Protein AF-A0A2D4GDI4-F1 (afdb_monomer)

Solvent-accessible surface area (backbone atoms only — not comparable to full-atom values): 7388 Å² total; per-residue (Å²): 108,78,66,35,62,77,68,78,49,64,91,80,62,85,74,86,57,44,77,59,93,90,39,84,45,68,81,76,89,74,90,74,83,74,63,72,42,84,45,78,48,64,46,98,86,67,49,60,30,38,36,30,44,42,64,59,98,88,51,74,49,48,44,35,42,43,61,57,97,64,23,46,27,40,38,42,84,88,48,96,62,70,40,49,44,51,60,53,40,38,75,73,68,50,72,49,68,69,58,55,42,60,74,75,37,83,49,69,72,54,42,62,54,48,49,65,34,76,113

Nearest PDB structures (foldseek):
  8iue-assembly1_B  TM=9.648E-01  e=4.049E-15  Homo sapiens
  7a6h-assembly1_B  TM=9.773E-01  e=2.387E-14  Homo sapiens
  7fjj-assembly1_B  TM=9.725E-01  e=1.681E-13  Homo sapiens
  7du2-assembly1_B  TM=8.810E-01  e=8.803E-13  Homo sapiens
  7z31-assembly1_B  TM=9.502E-01  e=1.192E-10  Saccharomyces cerevisiae S288C

Secondary structure (DSSP, 8-state):
-HHHHHHT--TT-----EEETTEEE--PPPP-PPTT-EEEEE-TTS-EEEEEEEE-SS-EEEEEEEEETTEEEEEETT-SSPEEHHHHHHHTT---HHHHHHHH--SHHHHHHHGGGT-

Radius of gyration: 25.49 Å; Cα contacts (8 Å, |Δi|>4): 144; chains: 1; bounding box: 54×31×73 Å

pLDDT: mean 92.84, std 4.65, range [68.94, 98.0]

Sequence (119 aa):
PAEFAKLNECPLDPGGYFIVKGVEKVILIQEQLSKNRIIVEADRKGTVGASVTSSTHEKKSRTNITVKQGRFYLKHNTLSEDIPIAIIFKAMGVESDQEIVQMIGTEEHVMAAFGPSLE

Structure (mmCIF, N/CA/C/O backbone):
data_AF-A0A2D4GDI4-F1
#
_entry.id   AF-A0A2D4GDI4-F1
#
loop_
_atom_site.group_PDB
_atom_site.id
_atom_site.type_symbol
_atom_site.label_atom_id
_atom_site.label_alt_id
_atom_site.label_comp_id
_atom_site.label_asym_id
_atom_site.label_entity_id
_atom_site.label_seq_id
_atom_site.pdbx_PDB_ins_code
_atom_site.Cartn_x
_atom_site.Cartn_y
_atom_site.Cartn_z
_atom_site.occupancy
_atom_site.B_iso_or_equiv
_atom_site.auth_seq_id
_atom_site.auth_comp_id
_atom_site.auth_asym_id
_atom_site.auth_atom_id
_atom_site.pdbx_PDB_model_num
ATOM 1 N N . PRO A 1 1 ? 14.836 8.413 -47.459 1.00 68.94 1 PRO A N 1
ATOM 2 C CA . PRO A 1 1 ? 15.490 7.184 -47.991 1.00 68.94 1 PRO A CA 1
ATOM 3 C C . PRO A 1 1 ? 16.967 7.369 -48.378 1.00 68.94 1 PRO A C 1
ATOM 5 O O . PRO A 1 1 ? 17.784 6.544 -47.994 1.00 68.94 1 PRO A O 1
ATOM 8 N N . ALA A 1 2 ? 17.320 8.441 -49.103 1.00 81.75 2 ALA A N 1
ATOM 9 C CA . ALA A 1 2 ? 18.697 8.672 -49.566 1.00 81.75 2 ALA A CA 1
ATOM 10 C C . ALA A 1 2 ? 19.726 8.874 -48.432 1.00 81.75 2 ALA A C 1
ATOM 12 O O . ALA A 1 2 ? 20.901 8.570 -48.607 1.00 81.75 2 ALA A O 1
ATOM 13 N N . GLU A 1 3 ? 19.296 9.362 -47.268 1.00 86.62 3 GLU A N 1
ATOM 14 C CA . GLU A 1 3 ? 20.163 9.528 -46.093 1.00 86.62 3 GLU A CA 1
ATOM 15 C C . GLU A 1 3 ? 20.434 8.202 -45.365 1.00 86.62 3 GLU A C 1
ATOM 17 O O . GLU A 1 3 ? 21.578 7.940 -45.013 1.00 86.62 3 GLU A O 1
ATOM 22 N N . PHE A 1 4 ? 19.437 7.314 -45.252 1.00 84.44 4 PHE A N 1
ATOM 23 C CA . PHE A 1 4 ? 19.594 5.962 -44.685 1.00 84.44 4 PHE A CA 1
ATOM 24 C C . PHE A 1 4 ? 20.605 5.110 -45.460 1.00 84.44 4 PHE A C 1
ATOM 26 O O . PHE A 1 4 ? 21.385 4.368 -44.869 1.00 84.44 4 PHE A O 1
ATOM 33 N N . ALA A 1 5 ? 20.664 5.292 -46.782 1.00 86.69 5 ALA A N 1
ATOM 34 C CA . ALA A 1 5 ? 21.662 4.641 -47.624 1.00 86.69 5 ALA A CA 1
ATOM 35 C C . ALA A 1 5 ? 23.105 5.048 -47.264 1.00 86.69 5 ALA A C 1
ATOM 37 O O . ALA A 1 5 ? 24.010 4.232 -47.391 1.00 86.69 5 ALA A O 1
ATOM 38 N N . LYS A 1 6 ? 23.334 6.280 -46.777 1.00 94.88 6 LYS A N 1
ATOM 39 C CA . LYS A 1 6 ? 24.661 6.718 -46.300 1.00 94.88 6 LYS A CA 1
ATOM 40 C C . LYS A 1 6 ? 25.036 6.089 -44.956 1.00 94.88 6 LYS A C 1
ATOM 42 O O . LYS A 1 6 ? 26.217 6.019 -44.633 1.00 94.88 6 LYS A O 1
ATOM 47 N N . LEU A 1 7 ? 24.037 5.666 -44.186 1.00 91.62 7 LEU A N 1
ATOM 48 C CA . LEU A 1 7 ? 24.180 5.089 -42.850 1.00 91.62 7 LEU A CA 1
ATOM 49 C C . LEU A 1 7 ? 24.125 3.553 -42.855 1.00 91.62 7 LEU A C 1
ATOM 51 O O . LEU A 1 7 ? 24.320 2.943 -41.812 1.00 91.62 7 LEU A O 1
ATOM 55 N N . ASN A 1 8 ? 23.912 2.927 -44.020 1.00 92.69 8 ASN A N 1
ATOM 56 C CA . ASN A 1 8 ? 23.677 1.485 -44.169 1.00 92.69 8 ASN A CA 1
ATOM 57 C C . ASN A 1 8 ? 22.489 0.961 -43.340 1.00 92.69 8 ASN A C 1
ATOM 59 O O . ASN A 1 8 ? 22.497 -0.187 -42.904 1.00 92.69 8 ASN A O 1
ATOM 63 N N . GLU A 1 9 ? 21.460 1.787 -43.149 1.00 93.12 9 GLU A N 1
ATOM 64 C CA . GLU A 1 9 ? 20.250 1.423 -42.405 1.00 93.12 9 GLU A CA 1
ATOM 65 C C . GLU A 1 9 ? 19.051 1.205 -43.33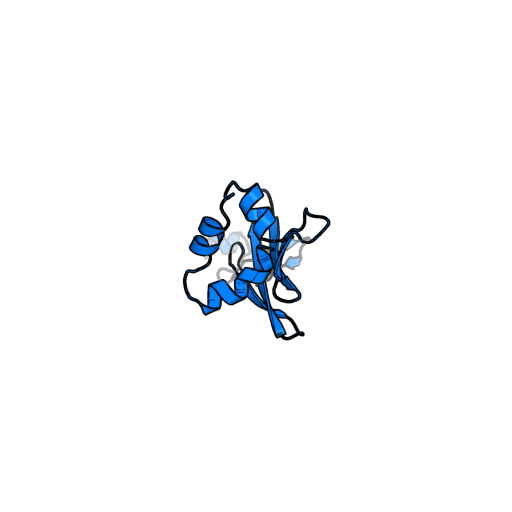9 1.00 93.12 9 GLU A C 1
ATOM 67 O O . GLU A 1 9 ? 18.948 1.797 -44.419 1.00 93.12 9 GLU A O 1
ATOM 72 N N . CYS A 1 10 ? 18.119 0.344 -42.924 1.00 91.81 10 CYS A N 1
ATOM 73 C CA . CYS A 1 10 ? 16.885 0.084 -43.660 1.00 91.81 10 CYS A CA 1
ATOM 74 C C . CYS A 1 10 ? 15.792 1.087 -43.238 1.00 91.81 10 CYS A C 1
ATOM 76 O O . CYS A 1 10 ? 15.439 1.124 -42.063 1.00 91.81 10 CYS A O 1
ATOM 78 N N . PRO A 1 11 ? 15.163 1.840 -44.166 1.00 93.25 11 PRO A N 1
ATOM 79 C CA . PRO A 1 11 ? 14.065 2.755 -43.823 1.00 93.25 11 PRO A CA 1
ATOM 80 C C . PRO A 1 11 ? 12.809 2.083 -43.241 1.00 93.25 11 PRO A C 1
ATOM 82 O O . PRO A 1 11 ? 11.914 2.784 -42.779 1.00 93.25 11 PRO A O 1
ATOM 85 N N . LEU A 1 12 ? 12.703 0.754 -43.346 1.00 94.06 12 LEU A N 1
ATOM 86 C CA . LEU A 1 12 ? 11.580 -0.048 -42.849 1.00 94.06 12 LEU A CA 1
ATOM 87 C C . LEU A 1 12 ? 11.900 -0.762 -41.529 1.00 94.06 12 LEU A C 1
ATOM 89 O O . LEU A 1 12 ? 11.071 -1.531 -41.046 1.00 94.06 12 LEU A O 1
ATOM 93 N N . ASP A 1 13 ? 13.098 -0.560 -40.979 1.00 94.81 13 ASP A N 1
ATOM 94 C CA . ASP A 1 13 ? 13.463 -1.125 -39.688 1.00 94.81 13 ASP A CA 1
ATOM 95 C C . ASP A 1 13 ? 12.569 -0.525 -38.585 1.00 94.81 13 ASP A C 1
ATOM 97 O O . ASP A 1 13 ? 12.491 0.702 -38.467 1.00 94.81 13 ASP A O 1
ATOM 101 N N . PRO A 1 14 ? 11.859 -1.347 -37.789 1.00 94.19 14 PRO A N 1
ATOM 102 C CA . PRO A 1 14 ? 11.027 -0.846 -36.699 1.00 94.19 14 PRO A CA 1
ATOM 103 C C . PRO A 1 14 ? 11.830 -0.166 -35.578 1.00 94.19 14 PRO A C 1
ATOM 105 O O . PRO A 1 14 ? 11.256 0.622 -34.821 1.00 94.19 14 PRO A O 1
ATOM 108 N N . GLY A 1 15 ? 13.126 -0.468 -35.436 1.00 94.25 15 GLY A N 1
ATOM 109 C CA . GLY A 1 15 ? 13.944 -0.002 -34.321 1.00 94.25 15 GLY A CA 1
ATOM 110 C C . GLY A 1 15 ? 13.435 -0.498 -32.958 1.00 94.25 15 GLY A C 1
ATOM 111 O O . GLY A 1 15 ? 12.800 -1.546 -32.839 1.00 94.25 15 GLY A O 1
ATOM 112 N N . GLY A 1 16 ? 13.725 0.251 -31.889 1.00 94.88 16 GLY A N 1
ATOM 113 C CA . GLY A 1 16 ?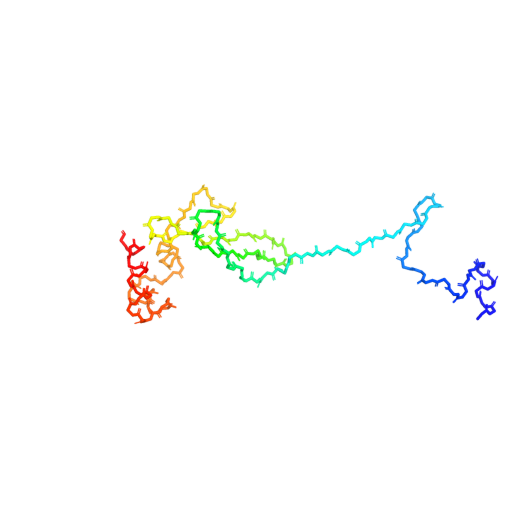 13.250 -0.072 -30.530 1.00 94.88 16 GLY A CA 1
ATOM 114 C C . GLY A 1 16 ? 14.066 -1.142 -29.790 1.00 94.88 16 GLY A C 1
ATOM 115 O O . GLY A 1 16 ? 13.632 -1.663 -28.761 1.00 94.88 16 GLY A O 1
ATOM 116 N N . TYR A 1 17 ? 15.261 -1.451 -30.285 1.00 97.31 17 TYR A N 1
ATOM 117 C CA . TYR A 1 17 ? 16.220 -2.365 -29.675 1.00 97.31 17 TYR A CA 1
ATOM 118 C C . TYR A 1 17 ? 17.565 -1.671 -29.431 1.00 97.31 17 TYR A C 1
ATOM 120 O O . TYR A 1 17 ? 17.860 -0.607 -29.969 1.00 97.31 17 TYR A O 1
ATOM 128 N N . PHE A 1 18 ? 18.395 -2.284 -28.596 1.00 98.00 18 PHE A N 1
ATOM 129 C CA . PHE A 1 18 ? 19.750 -1.842 -28.290 1.00 98.00 18 PHE A CA 1
ATOM 130 C C . PHE A 1 18 ? 20.766 -2.732 -28.994 1.00 98.00 18 PHE A C 1
ATOM 132 O O . PHE A 1 18 ? 20.582 -3.944 -29.050 1.00 98.00 18 PHE A O 1
ATOM 139 N N . ILE A 1 19 ? 21.891 -2.170 -29.432 1.00 97.25 19 ILE A N 1
ATOM 140 C CA . ILE A 1 19 ? 23.045 -2.957 -29.880 1.00 97.25 19 ILE A CA 1
ATOM 141 C C . ILE A 1 19 ? 23.998 -3.122 -28.694 1.00 97.25 19 ILE A C 1
ATOM 143 O O . ILE A 1 19 ? 24.665 -2.180 -28.270 1.00 97.25 19 ILE A O 1
ATOM 147 N N . VAL A 1 20 ? 24.082 -4.332 -28.141 1.00 97.31 20 VAL A N 1
ATOM 148 C CA . VAL A 1 20 ? 24.965 -4.661 -27.014 1.00 97.31 20 VAL A CA 1
ATOM 149 C C . VAL A 1 20 ? 26.012 -5.660 -27.484 1.00 97.31 20 VAL A C 1
ATOM 151 O O . VAL A 1 20 ? 25.706 -6.832 -27.690 1.00 97.31 20 VAL A O 1
ATOM 154 N N . LYS A 1 21 ? 27.264 -5.202 -27.624 1.00 96.56 21 LYS A N 1
ATOM 155 C CA . LYS A 1 21 ? 28.398 -6.013 -28.116 1.00 96.56 21 LYS A CA 1
ATOM 156 C C . LYS A 1 21 ? 28.126 -6.662 -29.486 1.00 96.56 21 LYS A C 1
ATOM 158 O O . LYS A 1 21 ? 28.422 -7.834 -29.684 1.00 96.56 21 LYS A O 1
ATOM 163 N N . GLY A 1 22 ? 27.538 -5.905 -30.413 1.00 96.00 22 GLY A N 1
ATOM 164 C CA . GLY A 1 22 ? 27.228 -6.386 -31.765 1.00 96.00 22 GLY A CA 1
ATOM 165 C C . GLY A 1 22 ? 26.000 -7.296 -31.860 1.00 96.00 22 GLY A C 1
ATOM 166 O O . GLY A 1 22 ? 25.764 -7.869 -32.915 1.00 96.00 22 GLY A O 1
ATOM 167 N N . VAL A 1 23 ? 25.221 -7.432 -30.781 1.00 96.81 23 VAL A N 1
ATOM 168 C CA . VAL A 1 23 ? 23.967 -8.195 -30.767 1.00 96.81 23 VAL A CA 1
ATOM 169 C C . VAL A 1 23 ? 22.805 -7.259 -30.468 1.00 96.81 23 VAL A C 1
ATOM 171 O O . VAL A 1 23 ? 22.850 -6.507 -29.492 1.00 96.81 23 VAL A O 1
ATOM 174 N N . GLU A 1 24 ? 21.759 -7.335 -31.281 1.00 97.00 24 GLU A N 1
ATOM 175 C CA . GLU A 1 24 ? 20.516 -6.592 -31.086 1.00 97.00 24 GLU A CA 1
ATOM 176 C C . GLU A 1 24 ? 19.700 -7.202 -29.938 1.00 97.00 24 GLU A C 1
ATOM 178 O O . GLU A 1 24 ? 19.504 -8.416 -29.855 1.00 97.00 24 GLU A O 1
ATOM 183 N N . LYS A 1 25 ? 19.258 -6.362 -29.000 1.00 97.06 25 LYS A N 1
ATOM 184 C CA . LYS A 1 25 ? 18.528 -6.762 -27.795 1.00 97.06 25 LYS A CA 1
ATOM 185 C C . LYS A 1 25 ? 17.346 -5.842 -27.541 1.00 97.06 25 LYS A C 1
ATOM 187 O O . LYS A 1 25 ? 17.513 -4.637 -27.384 1.00 97.06 25 LYS A O 1
ATOM 192 N N . VAL A 1 26 ? 16.165 -6.429 -27.405 1.00 97.38 26 VAL A N 1
ATOM 193 C CA . VAL A 1 26 ? 14.931 -5.722 -27.040 1.00 97.38 26 VAL A CA 1
ATOM 194 C C . VAL A 1 26 ? 14.658 -5.918 -25.548 1.00 97.38 26 VAL A C 1
ATOM 196 O O . VAL A 1 26 ? 14.783 -7.030 -25.033 1.00 97.38 26 VAL A O 1
ATOM 199 N N . ILE A 1 27 ? 14.256 -4.854 -24.848 1.00 96.50 27 ILE A N 1
ATOM 200 C CA . ILE A 1 27 ? 13.688 -4.974 -23.499 1.00 96.50 27 ILE A CA 1
ATOM 201 C C . ILE A 1 27 ? 12.196 -5.260 -23.650 1.00 96.50 27 ILE A C 1
ATOM 203 O O . ILE A 1 27 ? 11.448 -4.429 -24.158 1.00 96.50 27 ILE A O 1
ATOM 207 N N . LEU A 1 28 ? 11.761 -6.438 -23.203 1.00 96.56 28 LEU A N 1
ATOM 208 C CA . LEU A 1 28 ? 10.348 -6.801 -23.232 1.00 96.56 28 LEU A CA 1
ATOM 209 C C . LEU A 1 28 ? 9.557 -5.962 -22.228 1.00 96.56 28 LEU A C 1
ATOM 211 O O . LEU A 1 28 ? 9.966 -5.816 -21.072 1.00 96.56 28 LEU A O 1
ATOM 215 N N . ILE A 1 29 ? 8.398 -5.472 -22.664 1.00 95.81 29 ILE A N 1
ATOM 216 C CA . ILE A 1 29 ? 7.442 -4.784 -21.797 1.00 95.81 29 ILE A CA 1
ATOM 217 C C . ILE A 1 29 ? 7.004 -5.760 -20.703 1.00 95.81 29 ILE A C 1
ATOM 219 O O . ILE A 1 29 ? 6.551 -6.867 -20.987 1.00 95.81 29 ILE A O 1
ATOM 223 N N . GLN A 1 30 ? 7.169 -5.345 -19.450 1.00 94.38 30 GLN A N 1
ATOM 224 C CA . GLN A 1 30 ? 6.763 -6.121 -18.284 1.00 94.38 30 GLN A CA 1
ATOM 225 C C . GLN A 1 30 ? 5.463 -5.551 -17.730 1.00 94.38 30 GLN A C 1
ATOM 227 O O . GLN A 1 30 ? 5.393 -4.361 -17.413 1.00 94.38 30 GLN A O 1
ATOM 232 N N . GLU A 1 31 ? 4.458 -6.403 -17.564 1.00 92.25 31 GLU A N 1
ATOM 233 C CA . GLU A 1 31 ? 3.265 -6.041 -16.810 1.00 92.25 31 GLU A CA 1
ATOM 234 C C . GLU A 1 31 ? 3.624 -5.886 -15.326 1.00 92.25 31 GLU A C 1
ATOM 236 O O . GLU A 1 31 ? 4.343 -6.703 -14.746 1.00 92.25 31 GLU A O 1
ATOM 241 N N . GLN A 1 32 ? 3.145 -4.813 -14.699 1.00 87.56 32 GLN A N 1
ATOM 242 C CA . GLN A 1 32 ? 3.355 -4.562 -13.277 1.00 87.56 32 GLN A CA 1
ATOM 243 C C . GLN A 1 32 ? 2.040 -4.205 -12.600 1.00 87.56 32 GLN A C 1
ATOM 245 O O . GLN A 1 32 ? 1.186 -3.527 -13.169 1.00 87.56 32 GLN A O 1
ATOM 250 N N . LEU A 1 33 ? 1.914 -4.605 -11.333 1.00 84.25 33 LEU A N 1
ATOM 251 C CA . LEU A 1 33 ? 0.798 -4.178 -10.501 1.00 84.25 33 LEU A CA 1
ATOM 252 C C . LEU A 1 33 ? 0.798 -2.656 -10.343 1.00 84.25 33 LEU A C 1
ATOM 254 O O . LEU A 1 33 ? 1.830 -2.035 -10.068 1.00 84.25 33 LEU A O 1
ATOM 258 N N . SER A 1 34 ? -0.397 -2.079 -10.456 1.00 87.12 34 SER A N 1
ATOM 259 C CA . SER A 1 34 ? -0.630 -0.665 -10.186 1.00 87.12 34 SER A CA 1
ATOM 260 C C . SER A 1 34 ? -0.192 -0.315 -8.759 1.00 87.12 34 SER A C 1
ATOM 262 O O . SER A 1 34 ? -0.602 -0.948 -7.783 1.00 87.12 34 SER A O 1
ATOM 264 N N . LYS A 1 35 ? 0.685 0.686 -8.659 1.00 90.38 35 LYS A N 1
ATOM 265 C CA . LYS A 1 35 ? 1.139 1.276 -7.395 1.00 90.38 35 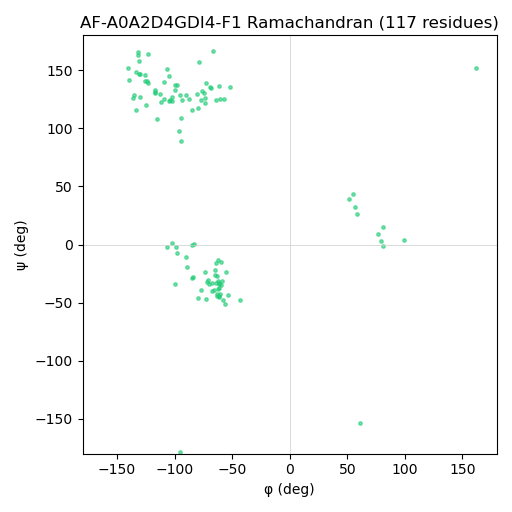LYS A CA 1
ATOM 266 C C . LYS A 1 35 ? 0.061 2.229 -6.876 1.00 90.38 35 LYS A C 1
ATOM 268 O O . LYS A 1 35 ? -0.716 2.755 -7.665 1.00 90.38 35 LYS A O 1
ATOM 273 N N . ASN A 1 36 ? 0.047 2.489 -5.569 1.00 93.12 36 ASN A N 1
ATOM 274 C CA . ASN A 1 36 ? -0.873 3.449 -4.935 1.00 93.12 36 ASN A CA 1
ATOM 275 C C . ASN A 1 36 ? -2.364 3.126 -5.156 1.00 93.12 36 ASN A C 1
ATOM 277 O O . ASN A 1 36 ? -3.209 4.016 -5.121 1.00 93.12 36 ASN A O 1
ATOM 281 N N . ARG A 1 37 ? -2.691 1.848 -5.376 1.00 94.50 37 ARG A N 1
ATOM 282 C CA . ARG A 1 37 ? -4.062 1.352 -5.503 1.00 94.50 37 ARG A CA 1
ATOM 283 C C . ARG A 1 37 ? -4.353 0.375 -4.375 1.00 94.50 37 ARG A C 1
ATOM 285 O O . ARG A 1 37 ? -3.547 -0.520 -4.122 1.00 94.50 37 ARG A O 1
ATOM 292 N N . ILE A 1 38 ? -5.502 0.546 -3.727 1.00 95.44 38 ILE A N 1
ATOM 293 C CA . ILE A 1 38 ? -5.993 -0.399 -2.724 1.00 95.44 38 ILE A CA 1
ATOM 294 C C . ILE A 1 38 ? -6.485 -1.650 -3.453 1.00 95.44 38 ILE A C 1
ATOM 296 O O . ILE A 1 38 ? -7.292 -1.571 -4.381 1.00 95.44 38 ILE A O 1
ATOM 300 N N . ILE A 1 39 ? -5.966 -2.802 -3.047 1.00 94.88 39 ILE A N 1
ATOM 301 C CA . ILE A 1 39 ? -6.359 -4.118 -3.540 1.00 94.88 39 ILE A CA 1
ATOM 302 C C . ILE A 1 39 ? -7.051 -4.832 -2.389 1.00 94.88 39 ILE A C 1
ATOM 304 O O . ILE A 1 39 ? -6.462 -4.990 -1.323 1.00 94.88 39 ILE A O 1
ATOM 308 N N . VAL A 1 40 ? -8.293 -5.251 -2.612 1.00 95.38 40 VAL A N 1
ATOM 309 C CA . VAL A 1 40 ? -9.056 -6.067 -1.667 1.00 95.38 40 VAL A CA 1
ATOM 310 C C . VAL A 1 40 ? -9.075 -7.490 -2.202 1.00 95.38 40 VAL A C 1
ATOM 312 O O . VAL A 1 40 ? -9.479 -7.717 -3.342 1.00 95.38 40 VAL A O 1
ATOM 315 N N . GLU A 1 41 ? -8.604 -8.433 -1.398 1.00 93.19 41 GLU A N 1
ATOM 316 C CA . GLU A 1 41 ? -8.494 -9.841 -1.768 1.00 93.19 41 GLU A CA 1
ATOM 317 C C . GLU A 1 41 ? -8.885 -10.740 -0.595 1.00 93.19 41 GLU A C 1
ATOM 319 O O . GLU A 1 41 ? -8.752 -10.363 0.569 1.00 93.19 41 GLU A O 1
ATOM 324 N N . ALA A 1 42 ? -9.381 -11.937 -0.900 1.00 92.12 42 ALA A N 1
ATOM 325 C CA . ALA A 1 42 ? -9.613 -12.970 0.100 1.00 92.12 42 ALA A CA 1
ATOM 326 C C . ALA A 1 42 ? -8.401 -13.907 0.141 1.00 92.12 42 ALA A C 1
ATOM 328 O O . ALA A 1 42 ? -7.973 -14.426 -0.891 1.00 92.12 42 ALA A O 1
ATOM 329 N N . ASP A 1 43 ? -7.855 -14.140 1.334 1.00 84.44 43 ASP A N 1
ATOM 330 C CA . ASP A 1 43 ? -6.832 -15.162 1.540 1.00 84.44 43 ASP A CA 1
ATOM 331 C C . ASP A 1 43 ? -7.426 -16.565 1.317 1.00 84.44 43 ASP A C 1
ATOM 333 O O . ASP A 1 43 ? -8.642 -16.769 1.323 1.00 84.44 43 ASP A O 1
ATOM 337 N N . ARG A 1 44 ? -6.572 -17.582 1.193 1.00 84.81 44 ARG A N 1
ATOM 338 C CA . ARG A 1 44 ? -6.961 -18.995 1.037 1.00 84.81 44 ARG A CA 1
ATOM 339 C C . ARG A 1 44 ? -7.875 -19.505 2.151 1.00 84.81 44 ARG A C 1
ATOM 341 O O . ARG A 1 44 ? -8.593 -20.477 1.952 1.00 84.81 44 ARG A O 1
ATOM 348 N N . LYS A 1 45 ? -7.837 -18.864 3.321 1.00 84.44 45 LYS A N 1
ATOM 349 C CA . LYS A 1 45 ? -8.705 -19.157 4.472 1.00 84.44 45 LYS A CA 1
ATOM 350 C C . LYS A 1 45 ? -10.083 -18.484 4.385 1.00 84.44 45 LYS A C 1
ATOM 352 O O . LYS A 1 45 ? -10.871 -18.618 5.312 1.00 84.44 45 LYS A O 1
ATOM 357 N N . GLY A 1 46 ? -10.363 -17.740 3.314 1.00 82.25 46 GLY A N 1
ATOM 358 C CA . GLY A 1 46 ? -11.595 -16.971 3.119 1.00 82.25 46 GLY A CA 1
ATOM 359 C C . GLY A 1 46 ? -11.616 -15.623 3.843 1.00 82.25 46 GLY A C 1
ATOM 360 O O . GLY A 1 46 ? -12.580 -14.876 3.719 1.00 82.25 46 GLY A O 1
ATOM 361 N N . THR A 1 47 ? -10.564 -15.284 4.592 1.00 87.19 47 THR A N 1
ATOM 362 C CA . THR A 1 47 ? -10.454 -13.991 5.271 1.00 87.19 47 THR A CA 1
ATOM 363 C C . THR A 1 47 ? -10.158 -12.890 4.260 1.00 87.19 47 THR A C 1
ATOM 365 O O . THR A 1 47 ? -9.137 -12.937 3.577 1.00 87.19 47 THR A O 1
ATOM 368 N N . VAL A 1 48 ? -11.028 -11.885 4.191 1.00 90.81 48 VAL A N 1
ATOM 369 C CA . VAL A 1 48 ? -10.818 -10.703 3.348 1.00 90.81 48 VAL A CA 1
ATOM 370 C C . VAL A 1 48 ? -9.792 -9.778 4.001 1.00 90.81 48 VAL A C 1
ATOM 372 O O . VAL A 1 48 ? -9.874 -9.478 5.193 1.00 90.81 48 VAL A O 1
ATOM 375 N N . GLY A 1 49 ? -8.819 -9.336 3.214 1.00 93.44 49 GLY A N 1
ATOM 376 C CA . GLY A 1 49 ? -7.824 -8.344 3.589 1.00 93.44 49 GLY A CA 1
ATOM 377 C C . GLY A 1 49 ? -7.698 -7.265 2.522 1.00 93.44 49 GLY A C 1
ATOM 378 O O . GLY A 1 49 ? -8.171 -7.409 1.393 1.00 93.44 49 GLY A O 1
ATOM 379 N N . ALA A 1 50 ? -7.041 -6.171 2.888 1.00 95.69 50 ALA A N 1
ATOM 380 C CA . ALA A 1 50 ? -6.718 -5.097 1.961 1.00 95.69 50 ALA A CA 1
ATOM 381 C C . ALA A 1 50 ? -5.213 -4.849 1.965 1.00 95.69 50 ALA A C 1
ATOM 383 O O . ALA A 1 50 ? -4.574 -4.875 3.016 1.00 95.69 50 ALA A O 1
ATOM 384 N N . SER A 1 51 ? -4.631 -4.584 0.803 1.00 94.62 51 SER A N 1
ATOM 385 C CA . SER A 1 51 ? -3.229 -4.200 0.690 1.00 94.62 51 SER A CA 1
ATOM 386 C C . SER A 1 51 ? -3.052 -3.008 -0.232 1.00 94.62 51 SER A C 1
ATOM 388 O O . SER A 1 51 ? -3.790 -2.803 -1.197 1.00 94.62 51 SER A O 1
ATOM 390 N N . VAL A 1 52 ? -2.041 -2.203 0.068 1.00 95.38 52 VAL A N 1
ATOM 391 C CA . VAL A 1 52 ? -1.588 -1.127 -0.804 1.00 95.38 52 VAL A CA 1
ATOM 392 C C . VAL A 1 52 ? -0.070 -1.156 -0.870 1.00 95.38 52 VAL A C 1
ATOM 394 O O . VAL A 1 52 ? 0.632 -1.211 0.141 1.00 95.38 52 VAL A O 1
ATOM 397 N N . THR A 1 53 ? 0.454 -1.160 -2.095 1.00 94.00 53 THR A N 1
ATOM 398 C CA . THR A 1 53 ? 1.879 -0.926 -2.333 1.00 94.00 53 THR A CA 1
ATOM 399 C C . THR A 1 53 ? 2.061 0.544 -2.680 1.00 94.00 53 THR A C 1
ATOM 401 O O . THR A 1 53 ? 1.850 0.952 -3.826 1.00 94.00 53 THR A O 1
ATOM 404 N N . SER A 1 54 ? 2.432 1.324 -1.671 1.00 93.38 54 SER A N 1
ATOM 405 C CA . SER A 1 54 ? 2.675 2.755 -1.792 1.00 93.38 54 SER A CA 1
ATOM 406 C C . SER A 1 54 ? 4.065 2.992 -2.370 1.00 93.38 54 SER A C 1
ATOM 408 O O . SER A 1 54 ? 5.054 2.424 -1.909 1.00 93.38 54 SER A O 1
ATOM 410 N N . SER A 1 55 ? 4.155 3.815 -3.405 1.00 91.94 55 SER A N 1
ATOM 411 C CA . SER A 1 55 ? 5.407 4.181 -4.055 1.00 91.94 55 SER A CA 1
ATOM 412 C C . SER A 1 55 ? 5.429 5.684 -4.258 1.00 91.94 55 SER A C 1
ATOM 414 O O . SER A 1 55 ? 4.637 6.227 -5.030 1.00 91.94 55 SER A O 1
ATOM 416 N N . THR A 1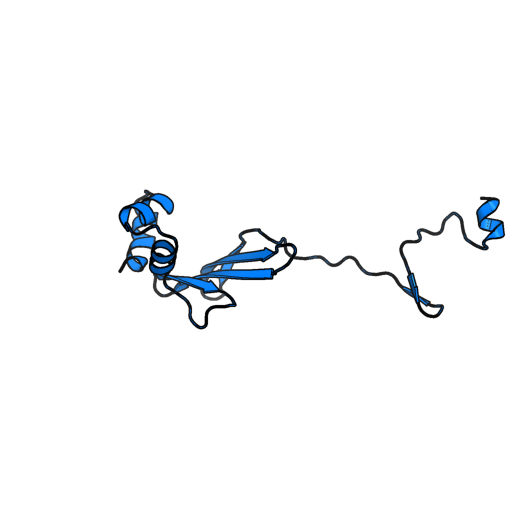 56 ? 6.370 6.33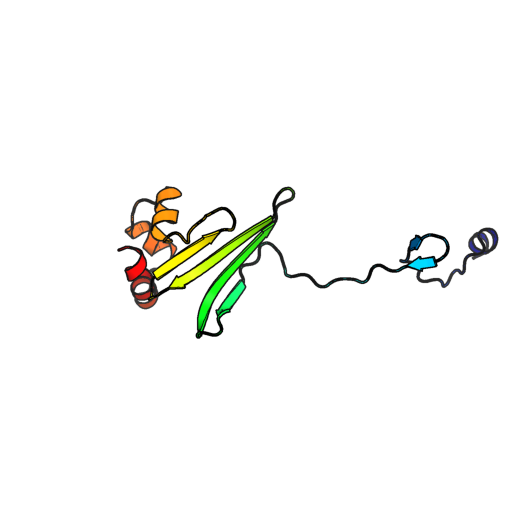3 -3.587 1.00 91.50 56 THR A N 1
ATOM 417 C CA . THR A 1 56 ? 6.798 7.696 -3.891 1.00 91.50 56 THR A CA 1
ATOM 418 C C . THR A 1 56 ? 8.036 7.644 -4.790 1.00 91.50 56 THR A C 1
ATOM 420 O O . THR A 1 56 ? 8.477 6.558 -5.184 1.00 91.50 56 THR A O 1
ATOM 423 N N . HIS A 1 57 ? 8.586 8.809 -5.141 1.00 88.06 57 HIS A N 1
ATOM 424 C CA . HIS A 1 57 ? 9.840 8.902 -5.894 1.00 88.06 57 HIS A CA 1
ATOM 425 C C . HIS A 1 57 ? 11.020 8.270 -5.133 1.00 88.06 57 HIS A C 1
ATOM 427 O O . HIS A 1 57 ? 11.899 7.665 -5.736 1.00 88.06 57 HIS A O 1
ATOM 433 N N . GLU A 1 58 ? 11.012 8.371 -3.802 1.00 89.00 58 GLU A N 1
ATOM 434 C CA . GLU A 1 58 ? 12.139 7.972 -2.953 1.00 89.00 58 GLU A CA 1
ATOM 435 C C . GLU A 1 58 ? 11.961 6.593 -2.320 1.00 89.00 58 GLU A C 1
ATOM 437 O O . GLU A 1 58 ? 12.935 5.871 -2.105 1.00 89.00 58 GLU A O 1
ATOM 442 N N . LYS A 1 59 ? 10.721 6.214 -1.985 1.00 88.19 59 LYS A N 1
ATOM 443 C CA . LYS A 1 59 ? 10.467 5.026 -1.172 1.00 88.19 59 LYS A CA 1
ATOM 444 C C . LYS A 1 59 ? 9.266 4.240 -1.663 1.00 88.19 59 LYS A C 1
ATOM 446 O O . LYS A 1 59 ? 8.224 4.781 -2.025 1.00 88.19 59 LYS A O 1
ATOM 451 N N . LYS A 1 60 ? 9.415 2.921 -1.595 1.00 89.88 60 LYS A N 1
ATOM 452 C CA . LYS A 1 60 ? 8.338 1.956 -1.776 1.00 89.88 60 LYS A CA 1
ATOM 453 C C . LYS A 1 60 ? 8.072 1.256 -0.447 1.00 89.88 60 LYS A C 1
ATOM 455 O O . LYS A 1 60 ? 9.000 0.746 0.180 1.00 89.88 60 LYS A O 1
ATOM 460 N N . SER A 1 61 ? 6.818 1.218 -0.025 1.00 92.31 61 SER A N 1
ATOM 461 C CA . SER A 1 61 ? 6.362 0.469 1.144 1.00 92.31 61 SER A CA 1
ATOM 462 C C . SER A 1 61 ? 5.129 -0.355 0.801 1.00 92.31 61 SER A C 1
ATOM 464 O O . SER A 1 61 ? 4.485 -0.171 -0.235 1.00 92.31 61 SER A O 1
ATOM 466 N N . ARG A 1 62 ? 4.831 -1.326 1.658 1.00 92.19 62 ARG A N 1
ATOM 467 C CA . ARG A 1 62 ? 3.620 -2.130 1.554 1.00 92.19 62 ARG A CA 1
ATOM 468 C C . ARG A 1 62 ? 2.937 -2.141 2.911 1.00 92.19 62 ARG A C 1
ATOM 470 O O . ARG A 1 62 ? 3.566 -2.504 3.906 1.00 92.19 62 ARG A O 1
ATOM 477 N N . THR A 1 63 ? 1.664 -1.776 2.901 1.00 95.50 63 THR A N 1
ATOM 478 C CA . THR A 1 63 ? 0.784 -1.787 4.067 1.00 95.50 63 THR A CA 1
ATOM 479 C C . THR A 1 63 ? -0.341 -2.766 3.802 1.00 95.50 63 THR A C 1
ATOM 481 O O . THR A 1 63 ? -0.967 -2.707 2.742 1.00 95.50 63 THR A O 1
ATOM 484 N N . ASN A 1 64 ? -0.605 -3.645 4.763 1.00 95.31 64 ASN A N 1
ATOM 485 C CA . ASN A 1 64 ? -1.697 -4.602 4.692 1.00 95.31 64 ASN A CA 1
ATOM 486 C C . ASN A 1 64 ? -2.610 -4.429 5.907 1.00 95.31 64 ASN A C 1
ATOM 488 O O . ASN A 1 6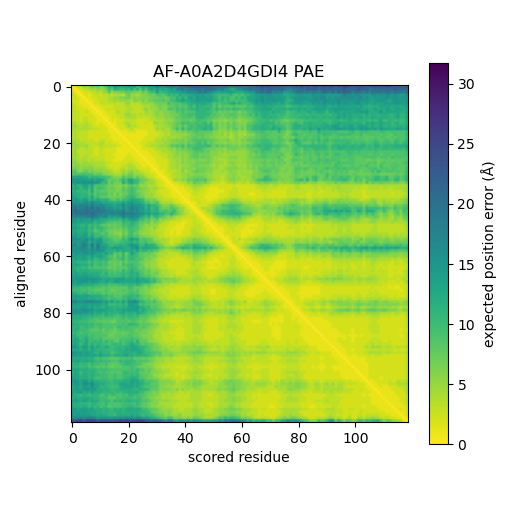4 ? -2.129 -4.292 7.031 1.00 95.31 64 ASN A O 1
ATOM 492 N N . ILE A 1 65 ? -3.915 -4.504 5.678 1.00 95.81 65 ILE A N 1
ATOM 493 C CA . ILE A 1 65 ? -4.941 -4.633 6.705 1.00 95.81 65 ILE A CA 1
ATOM 494 C C . ILE A 1 65 ? -5.422 -6.078 6.693 1.00 95.81 65 ILE A C 1
ATOM 496 O O . ILE A 1 65 ? -5.839 -6.599 5.656 1.00 95.81 65 ILE A O 1
ATOM 500 N N . THR A 1 66 ? -5.339 -6.731 7.848 1.00 93.75 66 THR A N 1
ATOM 501 C CA . THR A 1 66 ? -5.735 -8.132 8.021 1.00 93.75 66 THR A CA 1
ATOM 502 C C . THR A 1 66 ? -6.735 -8.266 9.154 1.00 93.75 66 THR A C 1
ATOM 504 O O . THR A 1 66 ? -6.643 -7.549 10.150 1.00 93.75 66 THR A O 1
ATOM 507 N N . VAL A 1 67 ? -7.669 -9.203 9.008 1.00 92.81 67 VAL A N 1
ATOM 508 C CA . VAL A 1 67 ? -8.637 -9.536 10.052 1.00 92.81 67 VAL A CA 1
ATOM 509 C C . VAL A 1 67 ? -8.202 -10.828 10.732 1.00 92.81 67 VAL A C 1
ATOM 511 O O . VAL A 1 67 ? -8.037 -11.858 10.082 1.00 92.81 67 VAL A O 1
ATOM 514 N N . LYS A 1 68 ? -8.015 -10.798 12.049 1.00 90.31 68 LYS A N 1
ATOM 515 C CA . LYS A 1 68 ? -7.712 -11.981 12.861 1.00 90.31 68 LYS A CA 1
ATOM 516 C C . LYS A 1 68 ? -8.740 -12.069 13.975 1.00 90.31 68 LYS A C 1
ATOM 518 O O . LYS A 1 68 ? -8.846 -11.143 14.765 1.00 90.31 68 LYS A O 1
ATOM 523 N N . GLN A 1 69 ? -9.498 -13.166 14.028 1.00 88.25 69 GLN A N 1
ATOM 524 C CA . GLN A 1 69 ? -10.517 -13.392 15.069 1.00 88.25 69 GLN A CA 1
ATOM 525 C C . GLN A 1 69 ? -11.506 -12.213 15.223 1.00 88.25 69 GLN A C 1
ATOM 527 O O . GLN A 1 69 ? -11.858 -11.834 16.331 1.00 88.25 69 GLN A O 1
ATOM 532 N N . GLY A 1 70 ? -11.921 -11.600 14.106 1.00 88.94 70 GLY A N 1
ATOM 533 C CA . GLY A 1 70 ? -12.836 -10.448 14.113 1.00 88.94 70 GLY A CA 1
ATOM 534 C C . GLY A 1 70 ? -12.188 -9.098 14.447 1.00 88.94 70 GLY A C 1
ATOM 535 O O . GLY A 1 70 ? -12.889 -8.096 14.501 1.00 88.94 70 GLY A O 1
ATOM 536 N N . ARG A 1 71 ? -10.863 -9.046 14.636 1.00 93.56 71 ARG A N 1
ATOM 537 C CA . ARG A 1 71 ? -10.113 -7.819 14.932 1.00 93.56 71 ARG A CA 1
ATOM 538 C C . ARG A 1 71 ? -9.249 -7.374 13.761 1.00 93.56 71 ARG A C 1
ATOM 540 O O . ARG A 1 71 ? -8.609 -8.205 13.110 1.00 93.56 71 ARG A O 1
ATOM 547 N N . PHE A 1 72 ? -9.204 -6.070 13.512 1.00 95.19 72 PHE A N 1
ATOM 548 C CA . PHE A 1 72 ? -8.423 -5.466 12.435 1.00 95.19 72 PHE A CA 1
ATOM 549 C C . PHE A 1 72 ? -7.008 -5.108 12.897 1.00 95.19 72 PHE A C 1
ATOM 551 O O . PHE A 1 72 ? -6.813 -4.397 13.884 1.00 95.19 72 PHE A O 1
ATOM 558 N N . TYR A 1 73 ? -6.016 -5.551 12.126 1.00 95.69 73 TYR A N 1
ATOM 559 C CA . TYR A 1 73 ? -4.603 -5.274 12.362 1.00 95.69 73 TYR A CA 1
ATOM 560 C C . TYR A 1 73 ? -3.945 -4.654 11.135 1.00 95.69 73 TYR A C 1
ATOM 562 O O . TYR A 1 73 ? -4.166 -5.099 10.004 1.00 95.69 73 TYR A O 1
ATOM 570 N N . LEU A 1 74 ? -3.073 -3.681 11.382 1.00 96.44 74 LEU A N 1
ATOM 571 C CA . LEU A 1 74 ? -2.173 -3.105 10.401 1.00 96.44 74 LEU A CA 1
ATOM 572 C C . LEU A 1 74 ? -0.827 -3.825 10.442 1.00 96.44 74 LEU A C 1
ATOM 574 O O . LEU A 1 74 ? -0.143 -3.863 11.464 1.00 96.44 74 LEU A O 1
ATOM 578 N N . LYS A 1 75 ? -0.424 -4.339 9.285 1.00 95.00 75 LYS A N 1
ATOM 579 C CA . LYS A 1 75 ? 0.904 -4.881 9.033 1.00 95.00 75 LYS A CA 1
ATOM 580 C C . LYS A 1 75 ? 1.658 -3.943 8.107 1.00 95.00 75 LYS A C 1
ATOM 582 O O . LYS A 1 75 ? 1.202 -3.649 7.000 1.00 95.00 75 LYS A O 1
ATOM 587 N N . HIS A 1 76 ? 2.837 -3.512 8.533 1.00 94.62 76 HIS A N 1
ATOM 588 C CA . HIS A 1 76 ? 3.713 -2.654 7.744 1.00 94.62 76 HIS A CA 1
ATOM 589 C C . HIS A 1 76 ? 5.124 -3.229 7.714 1.00 94.62 76 HIS A C 1
ATOM 591 O O . HIS A 1 76 ? 5.581 -3.815 8.689 1.00 94.62 76 HIS A O 1
ATOM 597 N N . ASN A 1 77 ? 5.841 -3.040 6.609 1.00 88.62 77 ASN A N 1
ATOM 598 C CA . ASN A 1 77 ? 7.182 -3.603 6.426 1.00 88.62 77 ASN A CA 1
ATOM 599 C C . ASN A 1 77 ? 8.246 -3.070 7.405 1.00 88.62 77 ASN A C 1
ATOM 601 O O . ASN A 1 77 ? 9.314 -3.664 7.504 1.00 88.62 77 ASN A O 1
ATOM 605 N N . THR A 1 78 ? 7.984 -1.961 8.097 1.00 89.62 78 THR A N 1
ATOM 606 C CA . THR A 1 78 ? 8.887 -1.398 9.119 1.00 89.62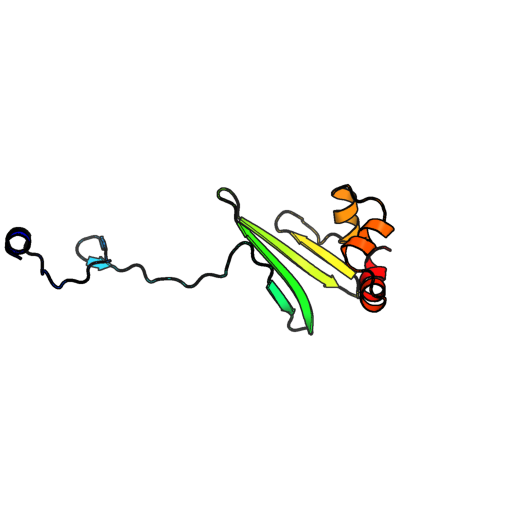 78 THR A CA 1
ATOM 607 C C . THR A 1 78 ? 8.509 -1.773 10.549 1.00 89.62 78 THR A C 1
ATOM 609 O O . THR A 1 78 ? 9.242 -1.417 11.465 1.00 89.62 78 THR A O 1
ATOM 612 N N . LEU A 1 79 ? 7.361 -2.419 10.757 1.00 92.25 79 LEU A N 1
ATOM 613 C CA . LEU A 1 79 ? 6.889 -2.823 12.077 1.00 92.25 79 LEU A CA 1
ATOM 614 C C . LEU A 1 79 ? 7.238 -4.296 12.296 1.00 92.25 79 LEU A C 1
ATOM 616 O O . LEU A 1 79 ? 7.103 -5.110 11.383 1.00 92.25 79 LEU A O 1
ATOM 620 N N . SER A 1 80 ? 7.710 -4.628 13.496 1.00 91.69 80 SER A N 1
ATOM 621 C CA . SER A 1 80 ? 8.056 -6.004 13.867 1.00 91.69 80 SER A CA 1
ATOM 622 C C . SER A 1 80 ? 6.821 -6.880 14.061 1.00 91.69 80 SER A C 1
ATOM 624 O O . SER A 1 80 ? 6.863 -8.075 13.776 1.00 91.69 80 SER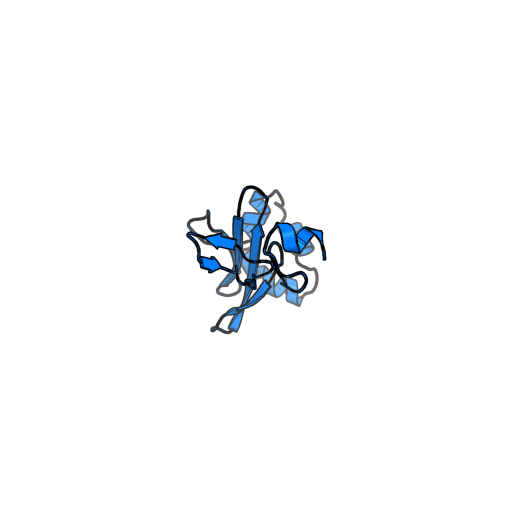 A O 1
ATOM 626 N N . GLU A 1 81 ? 5.728 -6.280 14.525 1.00 94.12 81 GLU A N 1
ATOM 627 C CA . GLU A 1 81 ? 4.481 -6.959 14.850 1.00 94.12 81 GLU A CA 1
ATOM 628 C C . GLU A 1 81 ? 3.289 -6.238 14.219 1.00 94.12 81 GLU A C 1
ATOM 630 O O . GLU A 1 81 ? 3.354 -5.053 13.882 1.00 94.12 81 GLU A O 1
ATOM 635 N N . ASP A 1 82 ? 2.197 -6.980 14.046 1.00 94.81 82 ASP A N 1
ATOM 636 C CA . ASP A 1 82 ? 0.953 -6.435 13.517 1.00 94.81 82 ASP A CA 1
ATOM 637 C C . ASP A 1 82 ? 0.244 -5.645 14.627 1.00 94.81 82 ASP A C 1
ATOM 639 O O . ASP A 1 82 ? -0.036 -6.185 15.697 1.00 94.81 82 ASP A O 1
ATOM 643 N N . ILE A 1 83 ? -0.071 -4.376 14.372 1.00 96.19 83 ILE A N 1
ATOM 644 C CA . ILE A 1 83 ? -0.620 -3.467 15.387 1.00 96.19 83 ILE A CA 1
ATOM 645 C C . ILE A 1 83 ? -2.145 -3.372 15.227 1.00 96.19 83 ILE A C 1
ATOM 647 O O . ILE A 1 83 ? -2.612 -3.180 14.101 1.00 96.19 83 ILE A O 1
ATOM 651 N N . PRO A 1 84 ? -2.941 -3.478 16.310 1.00 96.12 84 PRO A N 1
ATOM 652 C CA . PRO A 1 84 ? -4.379 -3.217 16.271 1.00 96.12 84 PRO A CA 1
ATOM 653 C C . PRO A 1 84 ? -4.705 -1.855 15.651 1.00 96.12 84 PRO A C 1
ATOM 655 O O . PRO A 1 84 ? -4.082 -0.844 15.981 1.00 96.12 84 PRO A O 1
ATOM 658 N N . ILE A 1 85 ? -5.700 -1.810 14.765 1.00 95.81 85 ILE A N 1
ATOM 659 C CA . ILE A 1 85 ? -5.976 -0.598 13.983 1.00 95.81 85 ILE A CA 1
ATOM 660 C C . ILE A 1 85 ? -6.416 0.587 14.853 1.00 95.81 85 ILE A C 1
ATOM 662 O O . ILE A 1 85 ? -6.049 1.721 14.558 1.00 95.81 85 ILE A O 1
ATOM 666 N N . ALA A 1 86 ? -7.125 0.338 15.960 1.00 95.31 86 ALA A N 1
ATOM 667 C CA . ALA A 1 86 ? -7.537 1.383 16.895 1.00 95.31 86 ALA A CA 1
ATOM 668 C C . ALA A 1 86 ? -6.332 2.113 17.515 1.00 95.31 86 ALA A C 1
ATOM 670 O O . ALA A 1 86 ? -6.349 3.333 17.648 1.00 95.31 86 ALA A O 1
ATOM 671 N N . ILE A 1 87 ? -5.244 1.391 17.813 1.00 95.56 87 ILE A N 1
ATOM 672 C CA . ILE A 1 87 ? -4.003 1.989 18.332 1.00 95.56 87 ILE A CA 1
ATOM 673 C C . ILE A 1 87 ? -3.360 2.889 17.273 1.00 95.56 87 ILE A C 1
ATOM 675 O O . ILE A 1 87 ? -2.865 3.964 17.602 1.00 95.56 87 ILE A O 1
ATOM 679 N N . ILE A 1 88 ? -3.393 2.483 15.999 1.00 96.12 88 ILE A N 1
ATOM 680 C CA . ILE A 1 88 ? -2.880 3.307 14.897 1.00 96.12 88 ILE A CA 1
ATOM 681 C C . ILE A 1 88 ? -3.680 4.608 14.766 1.00 96.12 88 ILE A C 1
ATOM 683 O O . ILE A 1 88 ? -3.068 5.666 14.647 1.00 96.12 88 ILE A O 1
ATOM 687 N N . PHE A 1 89 ? -5.015 4.560 14.836 1.00 96.81 89 PHE A N 1
ATOM 688 C CA . PHE A 1 89 ? -5.849 5.770 14.815 1.00 96.81 89 PHE A CA 1
ATOM 689 C C . PHE A 1 89 ? -5.494 6.735 15.950 1.00 96.81 89 PHE A C 1
ATOM 691 O O . PHE A 1 89 ? -5.242 7.914 15.692 1.00 96.81 89 PHE A O 1
ATOM 698 N N . LYS A 1 90 ? -5.371 6.217 17.178 1.00 96.00 90 LYS A N 1
ATOM 699 C CA . LYS A 1 90 ? -4.967 7.009 18.349 1.00 96.00 90 LYS A CA 1
ATOM 700 C C . LYS A 1 90 ? -3.574 7.613 18.168 1.00 96.00 90 LYS A C 1
ATOM 702 O O . LYS A 1 90 ? -3.383 8.798 18.411 1.00 96.00 90 LYS A O 1
ATOM 707 N N . ALA A 1 91 ? -2.618 6.846 17.643 1.00 95.88 91 ALA A N 1
ATOM 708 C CA . ALA A 1 91 ? -1.272 7.339 17.342 1.00 95.88 91 ALA A CA 1
ATOM 709 C C . ALA A 1 91 ? -1.242 8.415 16.239 1.00 95.88 91 ALA A C 1
ATOM 711 O O . ALA A 1 91 ? -0.327 9.236 16.210 1.00 95.88 91 ALA A O 1
ATOM 712 N N . MET A 1 92 ? -2.228 8.425 15.338 1.00 95.88 92 MET A N 1
ATOM 713 C CA . MET A 1 92 ? -2.401 9.453 14.307 1.00 95.88 92 MET A CA 1
ATOM 714 C C . MET A 1 92 ? -3.173 10.690 14.800 1.00 95.88 92 MET A C 1
ATOM 716 O O . MET A 1 92 ? -3.347 11.629 14.025 1.00 95.88 92 MET A O 1
ATOM 720 N N . GLY A 1 93 ? -3.598 10.716 16.068 1.00 95.94 93 GLY A N 1
ATOM 721 C CA . GLY A 1 93 ? -4.272 11.853 16.702 1.00 95.94 93 GLY A CA 1
ATOM 722 C C . GLY A 1 93 ? -5.796 11.748 16.779 1.00 95.94 93 GLY A C 1
ATOM 723 O O . GLY A 1 93 ? -6.430 12.684 17.254 1.00 95.94 93 GLY A O 1
ATOM 724 N N . VAL A 1 94 ? -6.393 10.630 16.348 1.00 96.19 94 VAL A N 1
ATOM 725 C CA . VAL A 1 94 ? -7.831 10.381 16.529 1.00 96.19 94 VAL A CA 1
ATOM 726 C C . VAL A 1 94 ? -8.033 9.575 17.805 1.00 96.19 94 VAL A C 1
ATOM 728 O O . VAL A 1 94 ? -7.992 8.346 17.803 1.00 96.19 94 VAL A O 1
ATOM 731 N N . GLU A 1 95 ? -8.191 10.286 18.918 1.00 94.19 95 GLU A N 1
ATOM 732 C CA . GLU A 1 95 ? -8.232 9.686 20.256 1.00 94.19 95 GLU A CA 1
ATOM 733 C C . GLU A 1 95 ? -9.621 9.159 20.643 1.00 94.19 95 GLU A C 1
ATOM 735 O O . GLU A 1 95 ? -9.726 8.212 21.425 1.00 94.19 95 GLU A O 1
ATOM 740 N N . SER A 1 96 ? -10.682 9.758 20.093 1.00 96.31 96 SER A N 1
ATOM 741 C CA . SER A 1 96 ? -12.067 9.405 20.402 1.00 96.31 96 SER A CA 1
ATOM 742 C C . SER A 1 96 ? -12.502 8.156 19.642 1.00 96.31 96 SER A C 1
ATOM 744 O O . SER A 1 96 ? -12.608 8.171 18.416 1.00 96.31 96 SER A O 1
ATOM 746 N N . ASP A 1 97 ? -12.848 7.091 20.368 1.00 95.00 97 ASP A N 1
ATOM 747 C CA . ASP A 1 97 ? -13.371 5.860 19.759 1.00 95.00 97 ASP A CA 1
ATOM 748 C C . ASP A 1 97 ? -14.654 6.123 18.951 1.00 95.00 97 ASP A C 1
ATOM 750 O O . ASP A 1 97 ? -14.876 5.504 17.912 1.00 95.00 97 ASP A O 1
ATOM 754 N N . GLN A 1 98 ? -15.466 7.104 19.367 1.00 94.56 98 GLN A N 1
ATOM 755 C CA . GLN A 1 98 ? -16.646 7.532 18.615 1.00 94.56 98 GLN A CA 1
ATOM 756 C C . GLN A 1 98 ? -16.270 8.103 17.240 1.00 94.56 98 GLN A C 1
ATOM 758 O O . GLN A 1 98 ? -16.927 7.791 16.247 1.00 94.56 98 GLN A O 1
ATOM 763 N N . GLU A 1 99 ? -15.219 8.921 17.173 1.00 95.81 99 GLU A N 1
ATOM 764 C CA . GLU A 1 99 ? -14.735 9.507 15.919 1.00 95.81 99 GLU A CA 1
ATOM 765 C C . GLU A 1 99 ? -14.147 8.429 15.002 1.00 95.81 99 GLU A C 1
ATOM 767 O O . GLU A 1 99 ? -14.434 8.415 13.804 1.00 95.81 99 GLU A O 1
ATOM 772 N N . ILE A 1 100 ? -13.413 7.461 15.567 1.00 96.06 100 ILE A N 1
ATOM 773 C CA . ILE A 1 100 ? -12.903 6.299 14.824 1.00 96.06 100 ILE A CA 1
ATOM 774 C C . ILE A 1 100 ? -14.056 5.548 14.152 1.00 96.06 100 ILE A C 1
ATOM 776 O O . ILE A 1 100 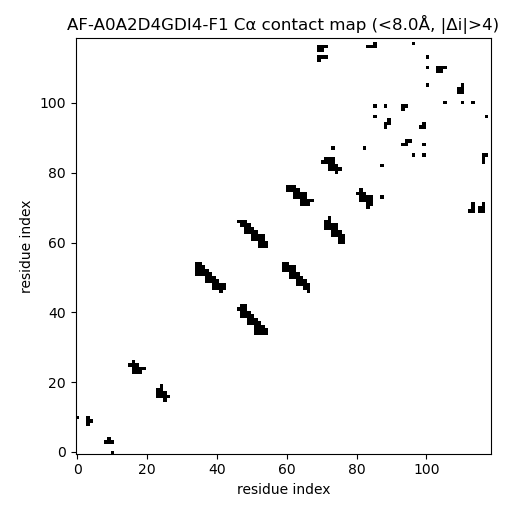? -14.008 5.318 12.946 1.00 96.06 100 ILE A O 1
ATOM 780 N N . VAL A 1 101 ? -15.107 5.195 14.897 1.00 95.75 101 VAL A N 1
ATOM 781 C CA . VAL A 1 101 ? -16.258 4.465 14.338 1.00 95.75 101 VAL A CA 1
ATOM 782 C C . VAL A 1 101 ? -16.944 5.272 13.240 1.00 95.75 101 VAL A C 1
ATOM 784 O O . VAL A 1 101 ? -17.216 4.734 12.170 1.00 95.75 101 VAL A O 1
ATOM 787 N N . GLN A 1 102 ? -17.167 6.569 13.462 1.00 95.06 102 GLN A N 1
ATOM 788 C CA . GLN A 1 102 ? -17.816 7.444 12.481 1.00 95.06 102 GLN A CA 1
ATOM 789 C C . GLN A 1 102 ? -17.035 7.563 11.167 1.00 95.06 102 GLN A C 1
ATOM 791 O O . GLN A 1 102 ? -17.656 7.666 10.111 1.00 95.06 102 GLN A O 1
ATOM 796 N N . MET A 1 103 ? -15.699 7.516 11.205 1.00 94.81 103 MET A N 1
ATOM 797 C CA . MET A 1 103 ? -14.874 7.492 9.991 1.00 94.81 103 MET A CA 1
ATOM 798 C C . MET A 1 103 ? -14.966 6.168 9.225 1.00 94.81 103 MET A C 1
ATOM 800 O O . MET A 1 103 ? -14.799 6.162 8.007 1.00 94.81 103 MET A O 1
ATOM 804 N N . ILE A 1 104 ? -15.185 5.049 9.922 1.00 95.56 104 ILE A N 1
ATOM 805 C CA . ILE A 1 104 ? -15.280 3.722 9.301 1.00 95.56 104 ILE A CA 1
ATOM 806 C C . ILE A 1 104 ? -16.662 3.506 8.676 1.00 95.56 104 ILE A C 1
ATOM 808 O O . ILE A 1 104 ? -16.749 3.027 7.546 1.00 95.56 104 ILE A O 1
ATOM 812 N N . GLY A 1 105 ? -17.729 3.852 9.397 1.00 94.94 105 GLY A N 1
ATOM 813 C CA . GLY A 1 105 ? -19.113 3.718 8.943 1.00 94.94 105 GLY A CA 1
ATOM 814 C C . GLY A 1 105 ? -20.108 3.760 10.103 1.00 94.94 105 GLY A C 1
ATOM 815 O O . GLY A 1 105 ? -19.783 3.401 11.234 1.00 94.94 105 GLY A O 1
ATOM 816 N N . THR A 1 106 ? -21.331 4.210 9.826 1.00 93.94 106 THR A N 1
ATOM 817 C CA . THR A 1 106 ? -22.393 4.388 10.836 1.00 93.94 106 THR A CA 1
ATOM 818 C C . THR A 1 106 ? -23.493 3.334 10.739 1.00 93.94 106 THR A C 1
ATOM 820 O O . THR A 1 106 ? -24.421 3.318 11.547 1.00 93.94 106 THR A O 1
ATOM 823 N N . GLU A 1 107 ? -23.402 2.428 9.770 1.00 97.12 107 GLU A N 1
ATOM 824 C CA . GLU A 1 107 ? -24.322 1.318 9.601 1.00 97.12 107 GLU A CA 1
ATOM 825 C C . GLU A 1 107 ? -24.103 0.256 10.684 1.00 97.12 107 GLU A C 1
ATOM 827 O O . GLU A 1 107 ? -22.974 -0.116 11.005 1.00 97.12 107 GLU A O 1
ATOM 832 N N . GLU A 1 108 ? -25.196 -0.301 11.208 1.00 94.31 108 GLU A N 1
ATOM 833 C CA . GLU A 1 108 ? -25.170 -1.250 12.331 1.00 94.31 108 GLU A CA 1
ATOM 834 C C . GLU A 1 108 ? -24.243 -2.450 12.087 1.00 94.31 108 GLU A C 1
ATOM 836 O O . GLU A 1 108 ? -23.450 -2.815 12.952 1.00 94.31 108 GLU A O 1
ATOM 841 N N . HIS A 1 109 ? -24.277 -3.023 10.882 1.00 95.00 109 HIS A N 1
ATOM 842 C CA . HIS A 1 109 ? -23.431 -4.162 10.524 1.00 95.00 109 HIS A CA 1
ATOM 843 C C . HIS A 1 109 ? -21.934 -3.806 10.447 1.00 95.00 109 HIS A C 1
ATOM 845 O O . HIS A 1 109 ? -21.095 -4.644 10.777 1.00 95.00 109 HIS A O 1
ATOM 851 N N . VAL A 1 110 ? -21.588 -2.578 10.042 1.00 94.69 110 VAL A N 1
ATOM 852 C CA . VAL A 1 110 ? -20.197 -2.096 9.978 1.00 94.69 110 VAL A CA 1
ATOM 853 C C . VAL A 1 110 ? -19.671 -1.855 11.388 1.00 94.69 110 VAL A C 1
ATOM 855 O O . VAL A 1 110 ? -18.592 -2.338 11.737 1.00 94.69 110 VAL A O 1
ATOM 858 N N . MET A 1 111 ? -20.462 -1.181 12.226 1.00 93.75 111 MET A N 1
ATOM 859 C CA . MET A 1 111 ? -20.115 -0.937 13.626 1.00 93.75 111 MET A CA 1
ATOM 860 C C . MET A 1 111 ? -19.960 -2.249 14.403 1.00 93.75 111 MET A C 1
ATOM 862 O O . MET A 1 111 ? -18.976 -2.419 15.119 1.00 93.75 111 MET A O 1
ATOM 866 N N . ALA A 1 112 ? -20.872 -3.208 14.214 1.00 93.75 112 ALA A N 1
ATOM 867 C CA . ALA A 1 112 ? -20.792 -4.524 14.845 1.00 93.75 112 ALA A CA 1
ATOM 868 C C . ALA A 1 112 ? -19.542 -5.309 14.412 1.00 93.75 112 ALA A C 1
ATOM 870 O O . ALA A 1 112 ? -18.914 -5.970 15.238 1.00 93.75 112 ALA A O 1
ATOM 871 N N . ALA A 1 113 ? -19.150 -5.218 13.136 1.00 93.25 113 ALA A N 1
ATOM 872 C CA . ALA A 1 113 ? -17.940 -5.867 12.634 1.00 93.25 113 ALA A CA 1
ATOM 873 C C . ALA A 1 113 ? -16.652 -5.216 13.164 1.00 93.25 113 ALA A C 1
ATOM 875 O O . ALA A 1 113 ? -15.658 -5.909 13.377 1.00 93.25 113 ALA A O 1
ATOM 876 N N . PHE A 1 114 ? -16.650 -3.896 13.369 1.00 94.88 114 PHE A N 1
ATOM 877 C CA . PHE A 1 114 ? -15.481 -3.160 13.850 1.00 94.88 114 PHE A CA 1
ATOM 878 C C . PHE A 1 114 ? -15.340 -3.162 15.379 1.00 94.88 114 PHE A C 1
ATOM 880 O O . PHE A 1 114 ? -14.216 -3.127 15.880 1.00 94.88 114 PHE A O 1
ATOM 887 N N . GLY A 1 115 ? -16.452 -3.262 16.114 1.00 93.12 115 GLY A N 1
ATOM 888 C CA . GLY A 1 115 ? -16.523 -3.203 17.579 1.00 93.12 115 GLY A CA 1
ATOM 889 C C . GLY A 1 115 ? -15.440 -3.997 18.324 1.00 93.12 115 GLY A C 1
ATOM 890 O O . GLY A 1 115 ? -14.758 -3.404 19.158 1.00 93.12 115 GLY A O 1
ATOM 891 N N . PRO A 1 116 ? -15.168 -5.274 17.979 1.00 94.12 116 PRO A N 1
ATOM 892 C CA . PRO A 1 116 ? -14.133 -6.071 18.645 1.00 94.12 116 PRO A CA 1
ATOM 893 C C . PRO A 1 116 ? -12.708 -5.501 18.569 1.00 94.12 116 PRO A C 1
ATOM 895 O O . PRO A 1 116 ? -11.828 -5.991 19.275 1.00 94.12 116 PRO A O 1
ATOM 898 N N . SER A 1 117 ? -12.451 -4.535 17.679 1.00 93.31 117 SER A N 1
ATOM 899 C CA . SER A 1 117 ? -11.140 -3.895 17.489 1.00 93.31 117 SER A CA 1
ATOM 900 C C . SER A 1 117 ? -10.917 -2.660 18.362 1.00 93.31 117 SER A C 1
ATOM 902 O O . SER A 1 117 ? -9.798 -2.149 18.373 1.00 93.31 117 SER A O 1
ATOM 904 N N . LEU A 1 118 ? -11.962 -2.157 19.028 1.00 88.88 118 LEU A N 1
ATOM 905 C CA . LEU A 1 118 ? -11.884 -1.023 19.957 1.00 88.88 118 LEU A CA 1
ATOM 906 C C . LEU A 1 118 ? -11.581 -1.455 21.400 1.00 88.88 118 LEU A C 1
ATOM 908 O O . LEU A 1 118 ? -11.128 -0.627 22.187 1.00 88.88 118 LEU A O 1
ATOM 912 N N . GLU A 1 119 ? -11.825 -2.728 21.720 1.00 70.25 119 GLU A N 1
ATOM 913 C CA . GLU A 1 119 ? -11.482 -3.381 22.995 1.00 70.25 119 GLU A CA 1
ATOM 914 C C . GLU A 1 119 ? -10.032 -3.884 23.019 1.00 70.25 119 GLU A C 1
ATOM 916 O O . GLU A 1 119 ? -9.346 -3.643 24.038 1.00 70.25 119 GLU A O 1
#

InterPro domains:
  IPR007642 RNA polymerase Rpb2, domain 2 [PF04561] (35-105)
  IPR007644 RNA polymerase, beta subunit, protrusion [PF04563] (2-33)
  IPR015712 DNA-directed RNA polymerase, subunit 2 [PTHR20856] (2-119)
  IPR037034 RNA polymerase Rpb2, domain 2 superfamily [G3DSA:3.90.1110.10] (36-119)

Foldseek 3Di:
DVVCVVVVHDPPDPDQWDQDVNDTGHDDDDDDDDAPDKDWDADPVRWIKIKHFHDDPVDTWIWIWGADPLFIWIDTPPDPDTHGVLVVCVVVPNVDPVVVQVVQHDDPVSCVSHVVSND

Mean predicted aligned error: 6.3 Å

Organism: Micrurus corallinus (NCBI:txid54390)